Protein AF-A0A3C1NDI6-F1 (afdb_monomer_lite)

Structure (mmCIF, N/CA/C/O backbone):
data_AF-A0A3C1NDI6-F1
#
_entry.id   AF-A0A3C1NDI6-F1
#
loop_
_atom_site.group_PDB
_atom_site.id
_atom_site.type_symbol
_atom_site.label_atom_id
_atom_site.label_alt_id
_atom_site.label_comp_id
_atom_site.label_asym_id
_atom_site.label_entity_id
_atom_site.label_seq_id
_atom_site.pdbx_PDB_ins_code
_atom_site.Cartn_x
_atom_site.Cartn_y
_atom_site.Cartn_z
_atom_site.occupancy
_atom_site.B_iso_or_equiv
_atom_site.auth_seq_id
_atom_site.auth_comp_id
_atom_site.auth_asym_id
_atom_site.auth_atom_id
_atom_site.pdbx_PDB_model_num
ATOM 1 N N . MET A 1 1 ? 42.967 6.883 -44.449 1.00 64.31 1 MET A N 1
ATOM 2 C CA . MET A 1 1 ? 41.824 6.099 -44.975 1.00 64.31 1 MET A CA 1
ATOM 3 C C . MET A 1 1 ? 41.437 4.953 -44.041 1.00 64.31 1 MET A C 1
ATOM 5 O O . MET A 1 1 ? 40.307 4.948 -43.579 1.00 64.31 1 MET A O 1
ATOM 9 N N . PHE A 1 2 ? 42.366 4.064 -43.662 1.00 76.75 2 PHE A N 1
ATOM 10 C CA . PHE A 1 2 ? 42.096 2.953 -42.730 1.00 76.75 2 PHE A CA 1
ATOM 11 C C . PHE A 1 2 ? 41.518 3.376 -41.367 1.00 76.75 2 PHE A C 1
ATOM 13 O O . PHE A 1 2 ? 40.525 2.807 -40.936 1.00 76.75 2 PHE A O 1
ATOM 20 N N . ALA A 1 3 ? 42.058 4.419 -40.728 1.00 78.44 3 ALA A N 1
ATOM 21 C CA . ALA A 1 3 ? 41.557 4.882 -39.426 1.00 78.44 3 ALA A CA 1
ATOM 22 C C . ALA A 1 3 ? 40.093 5.368 -39.464 1.00 78.44 3 ALA A C 1
ATOM 24 O O . ALA A 1 3 ? 39.333 5.110 -38.536 1.00 78.44 3 ALA A O 1
ATOM 25 N N . ILE A 1 4 ? 39.682 6.025 -40.555 1.00 85.44 4 ILE A N 1
ATOM 26 C CA . ILE A 1 4 ? 38.305 6.512 -40.739 1.00 85.44 4 ILE A CA 1
ATOM 27 C C . ILE A 1 4 ? 37.349 5.328 -40.931 1.00 85.44 4 ILE A C 1
ATOM 29 O O . ILE A 1 4 ? 36.279 5.302 -40.332 1.00 85.44 4 ILE A O 1
ATOM 33 N N . ALA A 1 5 ? 37.756 4.321 -41.712 1.00 83.94 5 ALA A N 1
ATOM 34 C CA . ALA A 1 5 ? 36.968 3.107 -41.916 1.00 83.94 5 ALA A CA 1
ATOM 35 C C . ALA A 1 5 ? 36.796 2.304 -40.613 1.00 83.94 5 ALA A C 1
ATOM 37 O O . ALA A 1 5 ? 35.691 1.861 -40.308 1.00 83.94 5 ALA A O 1
ATOM 38 N N . SER A 1 6 ? 37.856 2.178 -39.808 1.00 87.00 6 SER A N 1
ATOM 39 C CA . SER A 1 6 ? 37.788 1.505 -38.505 1.00 87.00 6 SER A CA 1
ATOM 40 C C . SER A 1 6 ? 36.906 2.254 -37.501 1.00 87.00 6 SER A C 1
ATOM 42 O O . SER A 1 6 ? 36.133 1.622 -36.786 1.00 87.00 6 SER A O 1
ATOM 44 N N . LEU A 1 7 ? 36.970 3.591 -37.470 1.00 90.00 7 LEU A N 1
ATOM 45 C CA . LEU A 1 7 ? 36.094 4.416 -36.628 1.00 90.00 7 LEU A CA 1
ATOM 46 C C . LEU A 1 7 ? 34.622 4.291 -37.039 1.00 90.00 7 LEU A C 1
ATOM 48 O O . LEU A 1 7 ? 33.760 4.148 -36.176 1.00 90.00 7 LEU A O 1
ATOM 52 N N . ALA A 1 8 ? 34.336 4.288 -38.344 1.00 90.44 8 ALA A N 1
ATOM 53 C CA . ALA A 1 8 ? 32.981 4.091 -38.851 1.00 90.44 8 ALA A CA 1
ATOM 54 C C . ALA A 1 8 ? 32.434 2.702 -38.480 1.00 90.44 8 ALA A C 1
ATOM 56 O O . ALA A 1 8 ? 31.312 2.595 -37.988 1.00 90.44 8 ALA A O 1
ATOM 57 N N . ALA A 1 9 ? 33.239 1.646 -38.638 1.00 90.50 9 ALA A N 1
ATOM 58 C CA . ALA A 1 9 ? 32.853 0.292 -38.243 1.00 90.50 9 ALA A CA 1
ATOM 59 C C . ALA A 1 9 ? 32.594 0.181 -36.729 1.00 90.50 9 ALA A C 1
ATOM 61 O O . ALA A 1 9 ? 31.593 -0.406 -36.319 1.00 90.50 9 ALA A O 1
ATOM 62 N N . ALA A 1 10 ? 33.444 0.792 -35.896 1.00 91.38 10 ALA A N 1
ATOM 63 C CA . ALA A 1 10 ? 33.256 0.818 -34.447 1.00 91.38 10 ALA A CA 1
ATOM 64 C C . ALA A 1 10 ? 31.971 1.560 -34.043 1.00 91.38 10 ALA A C 1
ATOM 66 O O . ALA A 1 10 ? 31.208 1.058 -33.220 1.00 91.38 10 ALA A O 1
ATOM 67 N N . ALA A 1 11 ? 31.689 2.713 -34.656 1.00 92.00 11 ALA A N 1
ATOM 68 C CA . ALA A 1 11 ? 30.469 3.472 -34.391 1.00 92.00 11 ALA A CA 1
ATOM 69 C C . ALA A 1 11 ? 29.204 2.679 -34.756 1.00 92.00 11 ALA A C 1
ATOM 71 O O . ALA A 1 11 ? 28.232 2.690 -33.998 1.00 92.00 11 ALA A O 1
ATOM 72 N N . ILE A 1 12 ? 29.228 1.943 -35.872 1.00 93.56 12 ILE A N 1
ATOM 73 C CA . ILE A 1 12 ? 28.121 1.069 -36.283 1.00 93.56 12 ILE A CA 1
ATOM 74 C C . ILE A 1 12 ? 27.916 -0.052 -35.257 1.00 93.56 12 ILE A C 1
ATOM 76 O O . ILE A 1 12 ? 26.795 -0.249 -34.794 1.00 93.56 12 ILE A O 1
ATOM 80 N N . LEU A 1 13 ? 28.985 -0.741 -34.846 1.00 92.38 13 LEU A N 1
ATOM 81 C CA . LEU A 1 13 ? 28.905 -1.823 -33.858 1.00 92.38 13 LEU A CA 1
ATOM 82 C C . LEU A 1 13 ? 28.375 -1.337 -32.502 1.00 92.38 13 LEU A C 1
ATOM 84 O O . LEU A 1 13 ? 27.522 -1.995 -31.908 1.00 92.38 13 LEU A O 1
ATOM 88 N N . VAL A 1 14 ? 28.821 -0.167 -32.034 1.00 92.75 14 VAL A N 1
ATOM 89 C CA . VAL A 1 14 ? 28.304 0.443 -30.799 1.00 92.75 14 VAL A CA 1
ATOM 90 C C . VAL A 1 14 ? 26.829 0.804 -30.950 1.00 92.75 14 VAL A C 1
ATOM 92 O O . VAL A 1 14 ? 26.040 0.505 -30.058 1.00 92.75 14 VAL A O 1
ATOM 95 N N . SER A 1 15 ? 26.432 1.389 -32.081 1.00 89.81 15 SER A N 1
ATOM 96 C CA . SER A 1 15 ? 25.042 1.804 -32.321 1.00 89.81 15 SER A CA 1
ATOM 97 C C . SER A 1 15 ? 24.078 0.615 -32.360 1.00 89.81 15 SER A C 1
ATOM 99 O O . SER A 1 15 ? 22.979 0.707 -31.815 1.00 89.81 15 SER A O 1
ATOM 101 N N . ILE A 1 16 ? 24.509 -0.521 -32.924 1.00 91.88 16 ILE A N 1
ATOM 102 C CA . ILE A 1 16 ? 23.739 -1.776 -32.956 1.00 91.88 16 ILE A CA 1
ATOM 103 C C . ILE A 1 16 ? 23.421 -2.286 -31.543 1.00 91.88 16 ILE A C 1
ATOM 105 O O . ILE A 1 16 ? 22.387 -2.916 -31.351 1.00 91.88 16 ILE A O 1
ATOM 109 N N . VAL A 1 17 ? 24.267 -2.009 -30.547 1.00 88.50 17 VAL A N 1
ATOM 110 C CA . VAL A 1 17 ? 24.033 -2.425 -29.154 1.00 88.50 17 VAL A CA 1
ATOM 111 C C . VAL A 1 17 ? 23.335 -1.327 -28.352 1.00 88.50 17 VAL A C 1
ATOM 113 O O . VAL A 1 17 ? 22.367 -1.595 -27.645 1.00 88.50 17 VAL A O 1
ATOM 116 N N . ALA A 1 18 ? 23.800 -0.085 -28.464 1.00 86.88 18 ALA A N 1
ATOM 117 C CA . ALA A 1 18 ? 23.336 1.025 -27.640 1.00 86.88 18 ALA A CA 1
ATOM 118 C C . ALA A 1 18 ? 21.869 1.385 -27.909 1.00 86.88 18 ALA A C 1
ATOM 120 O O . ALA A 1 18 ? 21.114 1.593 -26.960 1.00 86.88 18 ALA A O 1
ATOM 121 N N . ILE A 1 19 ? 21.447 1.411 -29.180 1.00 87.38 19 ILE A N 1
ATOM 122 C CA . ILE A 1 19 ? 20.077 1.797 -29.548 1.00 87.38 19 ILE A CA 1
ATOM 123 C C . ILE A 1 19 ? 19.053 0.778 -29.013 1.00 87.38 19 ILE A C 1
ATOM 125 O O . ILE A 1 19 ? 18.130 1.198 -28.310 1.00 87.38 19 ILE A O 1
ATOM 129 N N . PRO A 1 20 ? 19.203 -0.548 -29.228 1.00 86.44 20 PRO A N 1
ATOM 130 C CA . PRO A 1 20 ? 18.287 -1.523 -28.641 1.00 86.44 20 PRO A CA 1
ATOM 131 C C . PRO A 1 20 ? 18.313 -1.547 -27.116 1.00 86.44 20 PRO A C 1
ATOM 133 O O . PRO A 1 20 ? 17.262 -1.742 -26.517 1.00 86.44 20 PRO A O 1
ATOM 136 N N . GLN A 1 21 ? 19.470 -1.353 -26.471 1.00 85.50 21 GLN A N 1
ATOM 137 C CA . GLN A 1 21 ? 19.553 -1.299 -25.004 1.00 85.50 21 GLN A CA 1
ATOM 138 C C . GLN A 1 21 ? 18.790 -0.097 -24.441 1.00 85.50 21 GLN A C 1
ATOM 140 O O . GLN A 1 21 ? 18.091 -0.230 -23.437 1.00 85.50 21 GLN A O 1
ATOM 145 N N . TRP A 1 22 ? 18.879 1.055 -25.107 1.00 81.12 22 TRP A N 1
ATOM 146 C CA . TRP A 1 22 ? 18.139 2.255 -24.731 1.00 81.12 22 TRP A CA 1
ATOM 147 C C . TRP A 1 22 ? 16.622 2.068 -24.903 1.00 81.12 22 TRP A C 1
ATOM 149 O O . TRP A 1 22 ? 15.885 2.235 -23.934 1.00 81.12 22 TRP A O 1
ATOM 159 N N . LEU A 1 23 ? 16.169 1.584 -26.066 1.00 80.94 23 LEU A N 1
ATOM 160 C CA . LEU A 1 23 ? 14.750 1.271 -26.311 1.00 80.94 23 LEU A CA 1
ATOM 161 C C . LEU A 1 23 ? 14.221 0.170 -25.373 1.00 80.94 23 LEU A C 1
ATOM 163 O O . LEU A 1 23 ? 13.106 0.249 -24.862 1.00 80.94 23 LEU A O 1
ATOM 167 N N . SER A 1 24 ? 15.038 -0.851 -25.096 1.00 82.88 24 SER A N 1
ATOM 168 C CA . SER A 1 24 ? 14.685 -1.930 -24.163 1.00 82.88 24 SER A CA 1
ATOM 169 C C . SER A 1 24 ? 14.544 -1.420 -22.738 1.00 82.88 24 SER A C 1
ATOM 171 O O . SER A 1 24 ? 13.767 -1.977 -21.969 1.00 82.88 24 SER A O 1
ATOM 173 N N . ARG A 1 25 ? 15.292 -0.382 -22.351 1.00 80.25 25 ARG A N 1
ATOM 174 C CA . ARG A 1 25 ? 15.174 0.208 -21.019 1.00 80.25 25 ARG A CA 1
ATOM 175 C C . ARG A 1 25 ? 13.800 0.843 -20.836 1.00 80.25 25 ARG A C 1
ATOM 177 O O . ARG A 1 25 ? 13.165 0.560 -19.829 1.00 80.25 25 ARG A O 1
ATOM 184 N N . GLU A 1 26 ? 13.327 1.623 -21.804 1.00 79.25 26 GLU A N 1
ATOM 185 C CA . GLU A 1 26 ? 11.982 2.218 -21.773 1.00 79.25 26 GLU A CA 1
ATOM 186 C C . GLU A 1 26 ? 10.891 1.145 -21.731 1.00 79.25 26 GLU A C 1
ATOM 188 O O . GLU A 1 26 ? 10.069 1.142 -20.816 1.00 79.25 26 GLU A O 1
ATOM 193 N N . ALA A 1 27 ? 10.959 0.151 -22.622 1.00 78.50 27 ALA A N 1
ATOM 194 C CA . ALA A 1 27 ? 9.988 -0.944 -22.645 1.00 78.50 27 ALA A CA 1
ATOM 195 C C . ALA A 1 27 ? 9.959 -1.746 -21.328 1.00 78.50 27 ALA A C 1
ATOM 197 O O . ALA A 1 27 ? 8.895 -2.163 -20.869 1.00 78.50 27 ALA A O 1
ATOM 198 N N . ARG A 1 28 ? 11.119 -1.949 -20.686 1.00 84.31 28 ARG A N 1
ATOM 199 C CA . ARG A 1 28 ? 11.208 -2.610 -19.372 1.00 84.31 28 ARG A CA 1
ATOM 200 C C . ARG A 1 28 ? 10.591 -1.765 -18.260 1.00 84.31 28 ARG A C 1
ATOM 202 O O . ARG A 1 28 ? 9.991 -2.338 -17.355 1.00 84.31 28 ARG A O 1
ATOM 209 N N . TRP A 1 29 ? 10.721 -0.440 -18.319 1.00 86.12 29 TRP A N 1
ATOM 210 C CA . TRP A 1 29 ? 10.086 0.456 -17.353 1.00 86.12 29 TRP A CA 1
ATOM 211 C C . TRP A 1 29 ? 8.570 0.457 -17.480 1.00 86.12 29 TRP A C 1
ATOM 213 O O . TRP A 1 29 ? 7.888 0.360 -16.462 1.00 86.12 29 TRP A O 1
ATOM 223 N N . ASP A 1 30 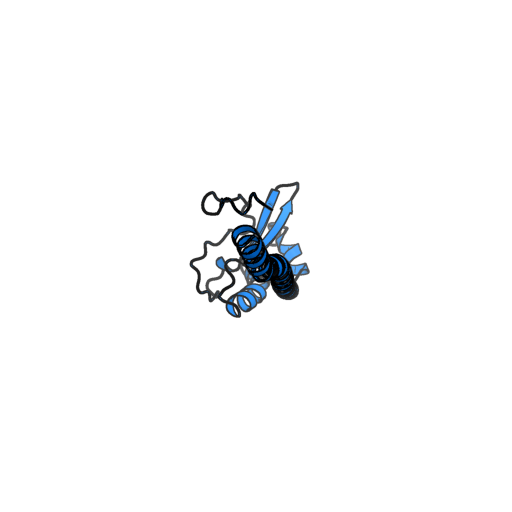? 8.044 0.513 -18.700 1.00 86.38 30 ASP A N 1
ATOM 224 C CA . ASP A 1 30 ? 6.598 0.480 -18.915 1.00 86.38 30 ASP A CA 1
ATOM 225 C C . ASP A 1 30 ? 6.008 -0.865 -18.497 1.00 86.38 30 ASP A C 1
ATOM 227 O O . ASP A 1 30 ? 5.035 -0.895 -17.747 1.00 86.38 30 ASP A O 1
ATOM 231 N N . ALA A 1 31 ? 6.658 -1.977 -18.856 1.00 87.56 31 ALA A N 1
ATOM 232 C CA . ALA A 1 31 ? 6.247 -3.302 -18.396 1.00 87.56 31 ALA A CA 1
ATOM 233 C C . ALA A 1 31 ? 6.258 -3.415 -16.860 1.00 87.56 31 ALA A C 1
ATOM 235 O O . ALA A 1 31 ? 5.323 -3.962 -16.276 1.00 87.56 31 ALA A O 1
ATOM 236 N N . LEU A 1 32 ? 7.281 -2.866 -16.192 1.00 88.50 32 LEU A N 1
ATOM 237 C CA . LEU A 1 32 ? 7.353 -2.843 -14.730 1.00 88.50 32 LEU A CA 1
ATOM 238 C C . LEU A 1 32 ? 6.219 -2.006 -14.119 1.00 88.50 32 LEU A C 1
ATOM 240 O O . LEU A 1 32 ? 5.560 -2.468 -13.190 1.00 88.50 32 LEU A O 1
ATOM 244 N N . ARG A 1 33 ? 5.966 -0.798 -14.641 1.00 88.38 33 ARG A N 1
ATOM 245 C CA . ARG A 1 33 ? 4.878 0.072 -14.163 1.00 88.38 33 ARG A CA 1
ATOM 246 C C . ARG A 1 33 ? 3.517 -0.585 -14.341 1.00 88.38 33 ARG A C 1
ATOM 248 O O . ARG A 1 33 ? 2.730 -0.585 -13.399 1.00 88.38 33 ARG A O 1
ATOM 255 N N . SER A 1 34 ? 3.254 -1.164 -15.511 1.00 92.12 34 SER A N 1
ATOM 256 C CA . SER A 1 34 ? 2.012 -1.890 -15.783 1.00 92.12 34 SER A CA 1
ATOM 257 C C . SER A 1 34 ? 1.838 -3.062 -14.827 1.00 92.12 34 SER A C 1
ATOM 259 O O . SER A 1 34 ? 0.775 -3.203 -14.234 1.00 92.12 34 SER A O 1
ATOM 261 N N . HIS A 1 35 ? 2.894 -3.841 -14.592 1.00 91.19 35 HIS A N 1
ATOM 262 C CA . HIS A 1 35 ? 2.830 -4.971 -13.674 1.00 91.19 35 HIS A CA 1
ATOM 263 C C . HIS A 1 35 ? 2.560 -4.543 -12.221 1.00 91.19 35 HIS A C 1
ATOM 265 O O . HIS A 1 35 ? 1.725 -5.139 -11.541 1.00 91.19 35 HIS A O 1
ATOM 271 N N . VAL A 1 36 ? 3.216 -3.480 -11.739 1.00 91.12 36 VAL A N 1
ATOM 272 C CA . VAL A 1 36 ? 2.951 -2.925 -10.400 1.00 91.12 36 VAL A CA 1
ATOM 273 C C . VAL A 1 36 ? 1.522 -2.387 -10.305 1.00 91.12 36 VAL A C 1
ATOM 275 O O . VAL A 1 36 ? 0.848 -2.628 -9.305 1.00 91.12 36 VAL A O 1
ATOM 278 N N . ALA A 1 37 ? 1.035 -1.701 -11.343 1.00 92.50 37 ALA A N 1
ATOM 279 C CA . ALA A 1 37 ? -0.334 -1.199 -11.390 1.00 92.50 37 ALA A CA 1
ATOM 280 C C . ALA A 1 37 ? -1.364 -2.340 -11.361 1.00 92.50 37 ALA A C 1
ATOM 282 O O . ALA A 1 37 ? -2.337 -2.250 -10.617 1.00 92.50 37 ALA A O 1
ATOM 283 N N . GLU A 1 38 ? -1.134 -3.427 -12.099 1.00 95.12 38 GLU A N 1
ATOM 284 C CA . GLU A 1 38 ? -1.980 -4.625 -12.068 1.00 95.12 38 GLU A CA 1
ATOM 285 C C . GLU A 1 38 ? -2.012 -5.261 -10.675 1.00 95.12 38 GLU A C 1
ATOM 287 O O . GLU A 1 38 ? -3.091 -5.526 -10.147 1.00 95.12 38 GLU A O 1
ATOM 292 N N . ILE A 1 39 ? -0.852 -5.448 -10.031 1.00 94.25 39 ILE A N 1
ATOM 293 C CA . ILE A 1 39 ? -0.787 -5.961 -8.652 1.00 94.25 39 ILE A CA 1
ATOM 294 C C . ILE A 1 39 ? -1.555 -5.036 -7.702 1.00 94.25 39 ILE A C 1
ATOM 296 O O . ILE A 1 39 ? -2.324 -5.518 -6.871 1.00 94.25 39 ILE A O 1
ATOM 300 N N . GLY A 1 40 ? -1.382 -3.719 -7.839 1.00 94.06 40 GLY A N 1
ATOM 301 C CA . GLY A 1 40 ? -2.092 -2.721 -7.041 1.00 94.06 40 GLY A CA 1
ATOM 302 C C . GLY A 1 40 ? -3.607 -2.772 -7.238 1.00 94.06 40 GLY A C 1
ATOM 303 O O . GLY A 1 40 ? -4.352 -2.737 -6.262 1.00 94.06 40 GLY A O 1
ATOM 304 N N . GLN A 1 41 ? -4.079 -2.922 -8.478 1.00 95.75 41 GLN A N 1
ATOM 305 C CA . GLN A 1 41 ? -5.503 -3.069 -8.789 1.00 95.75 41 GLN A CA 1
ATOM 306 C C . GLN A 1 41 ? -6.082 -4.360 -8.206 1.00 95.75 41 GLN A C 1
ATOM 308 O O . GLN A 1 41 ? -7.162 -4.335 -7.616 1.00 95.75 41 GLN A O 1
ATOM 313 N N . LEU A 1 42 ? -5.355 -5.475 -8.308 1.00 96.44 42 LEU A N 1
ATOM 314 C CA . LEU A 1 42 ? -5.767 -6.741 -7.705 1.00 96.44 42 LEU A CA 1
ATOM 315 C C . LEU A 1 42 ? -5.821 -6.637 -6.176 1.00 96.44 42 LEU A C 1
ATOM 317 O O . LEU A 1 42 ? -6.807 -7.061 -5.574 1.00 96.44 42 LEU A O 1
ATOM 321 N N . ALA A 1 43 ? -4.822 -6.016 -5.549 1.00 95.75 43 ALA A N 1
ATOM 322 C CA . ALA A 1 43 ? -4.820 -5.779 -4.109 1.00 95.75 43 ALA A CA 1
ATOM 323 C C . ALA A 1 43 ? -5.982 -4.870 -3.674 1.00 95.75 43 ALA A C 1
ATOM 325 O O . ALA A 1 43 ? -6.662 -5.167 -2.696 1.00 95.75 43 ALA A O 1
ATOM 326 N N . ALA A 1 44 ? -6.261 -3.797 -4.418 1.00 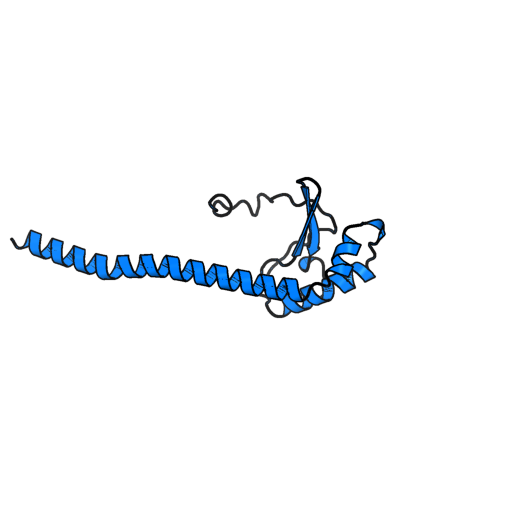96.31 44 ALA A N 1
ATOM 327 C CA . ALA A 1 44 ? -7.395 -2.917 -4.152 1.00 96.31 44 ALA A CA 1
ATOM 328 C C . ALA A 1 44 ? -8.738 -3.649 -4.307 1.00 96.31 44 ALA A C 1
ATOM 330 O O . ALA A 1 44 ? -9.657 -3.411 -3.528 1.00 96.31 44 ALA A O 1
ATOM 331 N N . SER A 1 45 ? -8.844 -4.581 -5.261 1.00 96.88 45 SER A N 1
ATOM 332 C CA . SER A 1 45 ? -10.076 -5.339 -5.514 1.00 96.88 45 SER A CA 1
ATOM 333 C C . SER A 1 45 ? -10.488 -6.272 -4.371 1.00 96.88 45 SER A C 1
ATOM 335 O O . SER A 1 45 ? -11.663 -6.615 -4.266 1.00 96.88 45 SER A O 1
ATOM 337 N N . VAL A 1 46 ? -9.547 -6.678 -3.507 1.00 97.06 46 VAL A N 1
ATOM 338 C CA . VAL A 1 46 ? -9.853 -7.523 -2.338 1.00 97.06 46 VAL A CA 1
ATOM 339 C C . VAL A 1 46 ? -10.201 -6.715 -1.085 1.00 97.06 46 VAL A C 1
ATOM 341 O O . VAL A 1 46 ? -10.577 -7.305 -0.072 1.00 97.06 46 VAL A O 1
ATOM 344 N N . VAL A 1 47 ? -10.072 -5.385 -1.126 1.00 96.94 47 VAL A N 1
ATOM 345 C CA . VAL A 1 47 ? -10.432 -4.504 -0.011 1.00 96.94 47 VAL A CA 1
ATOM 346 C C . VAL A 1 47 ? -11.942 -4.289 0.003 1.00 96.94 47 VAL A C 1
ATOM 348 O O . VAL A 1 47 ? -12.526 -3.808 -0.965 1.00 96.94 47 VAL A O 1
ATOM 351 N N . ASP A 1 48 ? -12.572 -4.579 1.139 1.00 97.50 48 ASP A N 1
ATOM 352 C CA . ASP A 1 48 ? -13.933 -4.120 1.413 1.00 97.50 48 ASP A CA 1
ATOM 353 C C . ASP A 1 48 ? -13.897 -2.607 1.677 1.00 97.50 48 ASP A C 1
ATOM 355 O O . ASP A 1 48 ? -13.510 -2.154 2.757 1.00 97.50 48 ASP A O 1
ATOM 359 N N . GLY A 1 49 ? -14.245 -1.819 0.657 1.00 95.81 49 GLY A N 1
ATOM 360 C CA . GLY A 1 49 ? -14.175 -0.359 0.704 1.00 95.81 49 GLY A CA 1
ATOM 361 C C . GLY A 1 49 ? -15.142 0.283 1.701 1.00 95.81 49 GLY A C 1
ATOM 362 O O . GLY A 1 49 ? -14.843 1.356 2.227 1.00 95.81 49 GLY A O 1
ATOM 363 N N . ASP A 1 50 ? -16.272 -0.357 2.004 1.00 96.81 50 ASP A N 1
ATOM 364 C CA . ASP A 1 50 ? -17.232 0.171 2.975 1.00 96.81 50 ASP A CA 1
ATOM 365 C C . ASP A 1 50 ? -16.757 -0.089 4.403 1.00 96.81 50 ASP A C 1
ATOM 367 O O . ASP A 1 50 ? -16.796 0.817 5.241 1.00 96.81 50 ASP A O 1
ATOM 371 N N . LEU A 1 51 ? -16.221 -1.283 4.670 1.00 96.81 51 LEU A N 1
ATOM 372 C CA . LEU A 1 51 ? -15.580 -1.585 5.947 1.00 96.81 51 LEU A CA 1
ATOM 373 C C . LEU A 1 51 ? -14.314 -0.739 6.153 1.00 96.81 51 LEU A C 1
ATOM 375 O O . LEU A 1 51 ? -14.088 -0.225 7.249 1.00 96.81 51 LEU A O 1
ATOM 379 N N . HIS A 1 52 ? -13.521 -0.529 5.098 1.00 97.62 52 HIS A N 1
ATOM 380 C CA . HIS A 1 52 ? -12.370 0.377 5.125 1.00 97.62 52 HIS A CA 1
ATOM 381 C C . HIS A 1 52 ? -12.790 1.809 5.465 1.00 97.62 52 HIS A C 1
ATOM 383 O O . HIS A 1 52 ? -12.209 2.424 6.357 1.00 97.62 52 HIS A O 1
ATOM 389 N N . ARG A 1 53 ? -13.861 2.312 4.835 1.00 96.62 53 ARG A N 1
ATOM 390 C CA . ARG A 1 53 ? -14.408 3.645 5.120 1.00 96.62 53 ARG A CA 1
ATOM 391 C C . ARG A 1 53 ? -14.865 3.784 6.572 1.00 96.62 53 ARG A C 1
ATOM 393 O O . ARG A 1 53 ? -14.620 4.825 7.175 1.00 96.62 53 ARG A O 1
ATOM 400 N N . GLN A 1 54 ? -15.497 2.758 7.144 1.00 96.75 54 GLN A N 1
ATOM 401 C CA . GLN A 1 54 ? -15.889 2.762 8.560 1.00 96.75 54 GLN A CA 1
ATOM 402 C C . GLN A 1 54 ? -14.673 2.880 9.477 1.00 96.75 54 GLN A C 1
ATOM 404 O O . GLN A 1 54 ? -14.695 3.685 10.405 1.00 96.75 54 GLN A O 1
ATOM 409 N N . LEU A 1 55 ? -13.598 2.145 9.168 1.00 96.88 55 LEU A N 1
ATOM 410 C CA . LEU A 1 55 ? -12.330 2.199 9.896 1.00 96.88 55 LEU A CA 1
ATOM 411 C C . LEU A 1 55 ? -11.609 3.539 9.766 1.00 96.88 55 LEU A C 1
ATOM 413 O O . LEU A 1 55 ? -10.613 3.740 10.450 1.00 96.88 55 LEU A O 1
ATOM 417 N N . LEU A 1 56 ? -12.070 4.474 8.937 1.00 95.94 56 LEU A N 1
ATOM 418 C CA . LEU A 1 56 ? -11.531 5.826 8.985 1.00 95.94 56 LEU A CA 1
ATOM 419 C C . LEU A 1 56 ? -11.934 6.504 10.299 1.00 95.94 56 LEU A C 1
ATOM 421 O O . LEU A 1 56 ? -11.112 7.184 10.903 1.00 95.94 56 LEU A O 1
ATOM 425 N N . ASP A 1 57 ? -13.153 6.313 10.789 1.00 94.75 57 ASP A N 1
ATOM 426 C CA . ASP A 1 57 ? -13.563 6.868 12.078 1.00 94.75 57 ASP A CA 1
ATOM 427 C C . ASP A 1 57 ? -13.073 5.970 13.234 1.00 94.75 57 ASP A C 1
ATOM 429 O O . ASP A 1 57 ? -13.534 4.830 13.350 1.00 94.75 57 ASP A O 1
ATOM 433 N N . PRO A 1 58 ? -12.177 6.453 14.120 1.00 92.44 58 PRO A N 1
ATOM 434 C CA . PRO A 1 58 ? -11.665 5.656 15.234 1.00 92.44 58 PRO A CA 1
ATOM 435 C C . PRO A 1 58 ? -12.749 5.176 16.204 1.00 92.44 58 PRO A C 1
ATOM 437 O O . PRO A 1 58 ? -12.531 4.207 16.924 1.00 92.44 58 PRO A O 1
ATOM 440 N N . THR A 1 59 ? -13.923 5.816 16.230 1.00 95.31 59 THR A N 1
ATOM 441 C CA . THR A 1 59 ? -15.052 5.371 17.062 1.00 95.31 59 THR A CA 1
ATOM 442 C C . THR A 1 59 ? -15.663 4.051 16.581 1.00 95.31 59 THR A C 1
ATOM 444 O O . THR A 1 59 ? -16.248 3.326 17.382 1.00 95.31 59 THR A O 1
ATOM 447 N N . ASN A 1 60 ? -15.470 3.700 15.304 1.00 94.75 60 ASN A N 1
ATOM 448 C CA . ASN A 1 60 ? -15.906 2.434 14.705 1.00 94.75 60 ASN A CA 1
ATOM 449 C C . ASN A 1 60 ? -14.825 1.339 14.770 1.00 94.75 60 ASN A C 1
ATOM 451 O O . ASN A 1 60 ? -15.023 0.221 14.276 1.00 94.75 60 ASN A O 1
ATOM 455 N N . TYR A 1 61 ? -13.659 1.645 15.344 1.00 95.81 61 TYR A N 1
ATOM 456 C CA . TYR A 1 61 ? -12.574 0.685 15.465 1.00 95.81 61 TYR A CA 1
ATOM 457 C C . TYR A 1 61 ? -12.903 -0.397 16.498 1.00 95.81 61 TYR A C 1
ATOM 459 O O . TYR A 1 61 ? -13.275 -0.131 17.640 1.00 95.81 61 TYR A O 1
ATOM 467 N N . SER A 1 62 ? -12.663 -1.643 16.109 1.00 96.31 62 SER A N 1
ATOM 468 C CA . SER A 1 62 ? -12.557 -2.782 17.011 1.00 96.31 62 SER A CA 1
ATOM 469 C C . SER A 1 62 ? -11.508 -3.741 16.457 1.00 96.31 62 SER A C 1
ATOM 471 O O . SER A 1 62 ? -11.270 -3.776 15.248 1.00 96.31 62 SER A O 1
ATOM 473 N N . ALA A 1 63 ? -10.899 -4.556 17.319 1.00 95.06 63 ALA A N 1
ATOM 474 C CA . ALA A 1 63 ? -9.947 -5.569 16.864 1.00 95.06 63 ALA A CA 1
ATOM 475 C C . ALA A 1 63 ? -10.585 -6.541 15.851 1.00 95.06 63 AL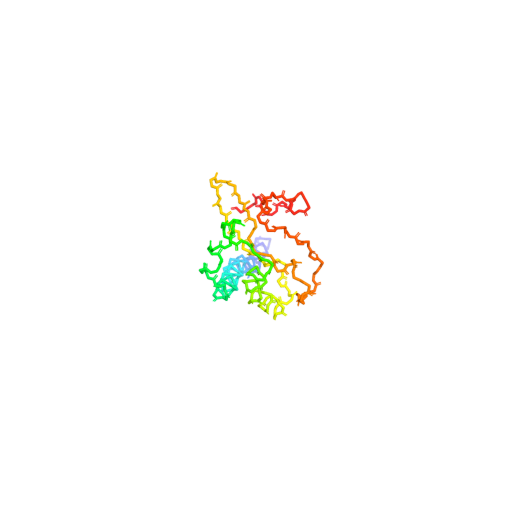A A C 1
ATOM 477 O O . ALA A 1 63 ? -9.939 -6.943 14.887 1.00 95.06 63 ALA A O 1
ATOM 478 N N . GLU A 1 64 ? -11.869 -6.867 16.030 1.00 96.38 64 GLU A N 1
ATOM 479 C CA . GLU A 1 64 ? -12.617 -7.736 15.121 1.00 96.38 64 GLU A CA 1
ATOM 480 C C . GLU A 1 64 ? -12.874 -7.070 13.760 1.00 96.38 64 GLU A C 1
ATOM 482 O O . GLU A 1 64 ? -12.602 -7.674 12.721 1.00 96.38 64 GLU A O 1
ATOM 487 N N . SER A 1 65 ? -13.357 -5.820 13.739 1.00 95.44 65 SER A N 1
ATOM 488 C CA . SER A 1 65 ? -13.602 -5.090 12.486 1.00 95.44 65 SER A CA 1
ATOM 489 C C . SER A 1 65 ? -12.308 -4.842 11.712 1.00 95.44 65 SER A C 1
ATOM 491 O O . SER A 1 65 ? -12.288 -5.026 10.494 1.00 95.44 65 SER A O 1
ATOM 493 N N . TYR A 1 66 ? -11.217 -4.524 12.414 1.00 97.19 66 TYR A N 1
ATOM 494 C CA . TYR A 1 66 ? -9.888 -4.387 11.827 1.00 97.19 66 TYR A CA 1
ATOM 495 C C . TYR A 1 66 ? -9.388 -5.709 11.234 1.00 97.19 66 TYR A C 1
ATOM 497 O O . TYR A 1 66 ? -9.017 -5.754 10.062 1.00 97.19 66 TYR A O 1
ATOM 505 N N . ALA A 1 67 ? -9.439 -6.808 11.995 1.00 96.94 67 ALA A N 1
ATOM 506 C CA . ALA A 1 67 ? -9.010 -8.123 11.517 1.00 96.94 67 ALA A CA 1
ATOM 507 C C . ALA A 1 67 ? -9.834 -8.596 10.309 1.00 96.94 67 ALA A C 1
ATOM 509 O O . ALA A 1 67 ? -9.280 -9.139 9.350 1.00 96.94 67 ALA A O 1
ATOM 510 N N . ARG A 1 68 ? -11.149 -8.340 10.312 1.00 97.50 68 ARG A N 1
ATOM 511 C CA . ARG A 1 68 ? -12.040 -8.661 9.191 1.00 97.50 68 ARG A CA 1
ATOM 512 C C . ARG A 1 68 ? -11.677 -7.880 7.928 1.00 97.50 68 ARG A C 1
ATOM 514 O O . ARG A 1 68 ? -11.644 -8.476 6.854 1.00 97.50 68 ARG A O 1
ATOM 521 N N . ALA A 1 69 ? -11.373 -6.589 8.055 1.00 97.75 69 ALA A N 1
ATOM 522 C CA . ALA A 1 69 ? -10.941 -5.753 6.935 1.00 97.75 69 ALA A CA 1
ATOM 523 C C . ALA A 1 69 ? -9.549 -6.141 6.417 1.00 97.75 69 ALA A C 1
ATOM 525 O O . ALA A 1 69 ? -9.295 -6.110 5.215 1.00 97.75 69 ALA A O 1
ATOM 526 N N . LEU A 1 70 ? -8.651 -6.528 7.325 1.00 98.19 70 LEU A N 1
ATOM 527 C CA . LEU A 1 70 ? -7.266 -6.853 7.006 1.00 98.19 70 LEU A CA 1
ATOM 528 C C . LEU A 1 70 ? -7.108 -8.252 6.385 1.00 98.19 70 LEU A C 1
ATOM 530 O O . LEU A 1 70 ? -6.237 -8.463 5.541 1.00 98.19 70 LEU A O 1
ATOM 534 N N . GLY A 1 71 ? -7.955 -9.210 6.767 1.00 98.19 71 GLY A N 1
ATOM 535 C CA . GLY A 1 71 ? -7.848 -10.617 6.369 1.00 98.19 71 GLY A CA 1
ATOM 536 C C . GLY A 1 71 ? -7.722 -10.871 4.856 1.00 98.19 71 GLY A C 1
ATOM 537 O O . GLY A 1 71 ? -6.853 -11.652 4.458 1.00 98.19 71 GLY A O 1
ATOM 538 N N . PRO A 1 72 ? -8.537 -10.244 3.985 1.00 98.25 72 PRO A N 1
ATOM 539 C CA . PRO A 1 72 ? -8.377 -10.362 2.535 1.00 98.25 72 PRO A CA 1
ATOM 540 C C . PRO A 1 72 ? -7.000 -9.912 2.030 1.00 98.25 72 PRO A C 1
ATOM 542 O O . PRO A 1 72 ? -6.375 -10.636 1.255 1.00 98.25 72 PRO A O 1
ATOM 545 N N . LEU A 1 73 ? -6.491 -8.777 2.522 1.00 97.88 73 LEU A N 1
ATOM 546 C CA . LEU A 1 73 ? -5.160 -8.274 2.168 1.00 97.88 73 LEU A CA 1
ATOM 547 C C . LEU A 1 73 ? -4.047 -9.201 2.668 1.00 97.88 73 LEU A C 1
ATOM 549 O O . LEU A 1 73 ? -3.082 -9.431 1.945 1.00 97.88 73 LEU A O 1
ATOM 553 N N . VAL A 1 74 ? -4.186 -9.787 3.861 1.00 98.38 74 VAL A N 1
ATOM 554 C CA . VAL A 1 74 ? -3.209 -10.757 4.395 1.00 98.38 74 VAL A CA 1
ATOM 555 C C . VAL A 1 74 ? -3.146 -12.008 3.530 1.00 98.38 74 VAL A C 1
ATOM 557 O O . VAL A 1 74 ? -2.052 -12.491 3.239 1.00 98.38 74 VAL A O 1
ATOM 560 N N . ARG A 1 75 ? -4.295 -12.521 3.069 1.00 98.31 75 ARG A N 1
ATOM 561 C CA . ARG A 1 75 ? -4.330 -13.656 2.133 1.00 98.31 75 ARG A CA 1
ATOM 562 C C . ARG A 1 75 ? -3.671 -13.308 0.802 1.00 98.31 75 ARG A C 1
ATOM 564 O O . ARG A 1 75 ? -2.895 -14.113 0.299 1.00 98.31 75 ARG A O 1
ATOM 571 N N . PHE A 1 76 ? -3.948 -12.120 0.265 1.00 97.88 76 PHE A N 1
ATOM 572 C CA . PHE A 1 76 ? -3.325 -11.643 -0.969 1.00 97.88 76 PHE A CA 1
ATOM 573 C C . PHE A 1 76 ? -1.802 -11.513 -0.824 1.00 97.88 76 PHE A C 1
ATOM 575 O O . PHE A 1 76 ? -1.061 -12.077 -1.624 1.00 97.88 76 PHE A O 1
ATOM 582 N N . HIS A 1 77 ? -1.327 -10.843 0.230 1.00 97.81 77 HIS A N 1
ATOM 583 C CA . HIS A 1 77 ? 0.103 -10.681 0.496 1.00 97.81 77 HIS A CA 1
ATOM 584 C C . HIS A 1 77 ? 0.780 -12.042 0.716 1.00 97.81 77 HIS A C 1
ATOM 586 O O . HIS A 1 77 ? 1.809 -12.327 0.114 1.00 97.81 77 HIS A O 1
ATOM 592 N N . SER A 1 78 ? 0.153 -12.944 1.474 1.00 98.06 78 SER A N 1
ATOM 593 C CA . SER A 1 78 ? 0.691 -14.291 1.709 1.00 98.06 78 SER A CA 1
ATOM 594 C C . SER A 1 78 ? 0.765 -15.155 0.446 1.00 98.06 78 SER A C 1
ATOM 596 O O . SER A 1 78 ? 1.582 -16.072 0.379 1.00 98.06 78 SER A O 1
ATOM 598 N N . ALA A 1 79 ? -0.080 -14.891 -0.556 1.00 97.25 79 ALA A N 1
ATOM 599 C CA . ALA A 1 79 ? -0.025 -15.570 -1.850 1.00 97.25 79 ALA A CA 1
ATOM 600 C C . ALA A 1 79 ? 1.150 -15.090 -2.722 1.00 97.25 79 ALA A C 1
ATOM 602 O O . ALA A 1 79 ? 1.573 -15.812 -3.624 1.00 97.25 79 ALA A O 1
ATOM 603 N N . ASN A 1 80 ? 1.699 -13.904 -2.441 1.00 94.50 80 ASN A N 1
ATOM 604 C CA . ASN A 1 80 ? 2.889 -13.371 -3.094 1.00 94.50 80 ASN A CA 1
ATOM 605 C C . ASN A 1 80 ? 3.891 -12.842 -2.046 1.00 94.50 80 ASN A C 1
ATOM 607 O O . ASN A 1 80 ? 4.001 -11.628 -1.850 1.00 94.50 80 ASN A O 1
ATOM 611 N N . PRO A 1 81 ? 4.665 -13.735 -1.397 1.00 93.19 81 PRO A N 1
ATOM 612 C CA . PRO A 1 81 ? 5.555 -13.385 -0.285 1.00 93.19 81 PRO A CA 1
ATOM 613 C C . PRO A 1 81 ? 6.768 -12.532 -0.695 1.00 93.19 81 PRO A C 1
ATOM 615 O O . PRO A 1 81 ? 7.599 -12.211 0.152 1.00 93.19 81 PRO A O 1
ATOM 618 N N . ASN A 1 82 ? 6.895 -12.193 -1.985 1.00 91.69 82 ASN A N 1
ATOM 619 C CA . ASN A 1 82 ? 7.920 -11.288 -2.498 1.00 91.69 82 ASN A CA 1
ATOM 620 C C . ASN A 1 82 ? 7.499 -9.816 -2.430 1.00 91.69 82 ASN A C 1
ATOM 622 O O . ASN A 1 82 ? 8.372 -8.951 -2.508 1.00 91.69 82 ASN A O 1
ATOM 626 N N . ILE A 1 83 ? 6.201 -9.522 -2.280 1.00 93.81 83 ILE A N 1
ATOM 627 C CA . ILE A 1 83 ? 5.738 -8.165 -1.977 1.00 93.81 83 ILE A CA 1
ATOM 628 C C . ILE A 1 83 ? 6.387 -7.742 -0.658 1.00 93.81 83 ILE A C 1
ATOM 630 O O . ILE A 1 83 ? 6.391 -8.500 0.305 1.00 93.81 83 ILE A O 1
ATOM 634 N N . PHE A 1 84 ? 6.991 -6.554 -0.637 1.00 93.12 84 PHE A N 1
ATOM 635 C CA . PHE A 1 84 ? 7.696 -6.082 0.551 1.00 93.12 84 PHE A CA 1
ATOM 636 C C . PHE A 1 84 ? 6.699 -5.538 1.582 1.00 93.12 84 PHE A C 1
ATOM 638 O O . PHE A 1 84 ? 6.559 -6.089 2.664 1.00 93.12 84 PHE A O 1
ATOM 645 N N . TYR A 1 85 ? 5.929 -4.508 1.226 1.00 93.88 85 TYR A N 1
ATOM 646 C CA . TYR A 1 85 ? 4.850 -3.986 2.065 1.00 93.88 85 TYR A CA 1
ATOM 647 C C . TYR A 1 85 ? 3.528 -3.972 1.304 1.00 93.88 85 TYR A C 1
ATOM 649 O O . TYR A 1 85 ? 3.486 -3.618 0.126 1.00 93.88 85 TYR A O 1
ATOM 657 N N . LEU A 1 86 ? 2.443 -4.300 2.008 1.00 96.50 86 LEU A N 1
ATOM 658 C CA . LEU A 1 86 ? 1.080 -4.098 1.534 1.00 96.50 86 LEU A CA 1
ATOM 659 C C . LEU A 1 86 ? 0.236 -3.477 2.644 1.00 96.50 86 LEU A C 1
ATOM 661 O O . LEU A 1 86 ? -0.013 -4.104 3.680 1.00 96.50 86 LEU A O 1
ATOM 665 N N . TYR A 1 87 ? -0.208 -2.251 2.399 1.00 97.00 87 TYR A N 1
ATOM 666 C CA . TYR A 1 87 ? -0.990 -1.453 3.329 1.00 97.00 87 TYR A CA 1
ATOM 667 C C . TYR A 1 87 ? -1.961 -0.540 2.578 1.00 97.00 87 TYR A C 1
ATOM 669 O O . TYR A 1 87 ? -1.887 -0.377 1.361 1.00 97.00 87 TYR A O 1
ATOM 677 N N . THR A 1 88 ? -2.860 0.087 3.327 1.00 97.38 88 THR A N 1
ATOM 678 C CA . THR A 1 88 ? -3.716 1.174 2.845 1.00 97.38 88 THR A CA 1
ATOM 679 C C . THR A 1 88 ? -3.463 2.430 3.665 1.00 97.38 88 THR A C 1
ATOM 681 O O . THR A 1 88 ? -3.107 2.354 4.844 1.00 97.38 88 THR A O 1
ATOM 684 N N . MET A 1 89 ? -3.668 3.584 3.039 1.00 96.44 89 MET A N 1
ATOM 685 C CA . MET A 1 89 ? -3.497 4.887 3.665 1.00 96.44 89 MET A CA 1
ATOM 686 C C . MET A 1 89 ? -4.701 5.786 3.396 1.00 96.44 89 MET A C 1
ATOM 688 O O . MET A 1 89 ? -5.452 5.573 2.444 1.00 96.44 89 MET A O 1
ATOM 692 N N . VAL A 1 90 ? -4.859 6.810 4.229 1.00 96.38 90 VAL A N 1
ATOM 693 C CA . VAL A 1 90 ? -5.825 7.895 4.038 1.00 96.38 90 VAL A CA 1
ATOM 694 C C . VAL A 1 90 ? -5.128 9.243 4.195 1.00 96.38 90 VAL A C 1
ATOM 696 O O . VAL A 1 90 ? -4.310 9.413 5.096 1.00 96.38 90 VAL A O 1
ATOM 699 N N . ASP A 1 91 ? -5.471 10.201 3.338 1.00 96.25 91 ASP A N 1
ATOM 700 C CA . ASP A 1 91 ? -5.096 11.607 3.504 1.00 96.25 91 ASP A CA 1
ATOM 701 C C . ASP A 1 91 ? -6.172 12.331 4.328 1.00 96.25 91 ASP A C 1
ATOM 703 O O . ASP A 1 91 ? -7.369 12.252 4.030 1.00 96.25 91 ASP A O 1
ATOM 707 N N . ARG A 1 92 ? -5.744 13.037 5.378 1.00 94.00 92 ARG A N 1
ATOM 708 C CA . ARG A 1 92 ? -6.569 13.962 6.155 1.00 94.00 92 ARG A CA 1
ATOM 709 C C . ARG A 1 92 ? -5.911 15.329 6.207 1.00 94.00 92 ARG A C 1
ATOM 711 O O . ARG A 1 92 ? -5.089 15.602 7.080 1.00 94.00 92 ARG A O 1
ATOM 718 N N . GLY A 1 93 ? -6.315 16.202 5.290 1.00 92.56 93 GLY A N 1
ATOM 719 C CA . GLY A 1 93 ? -5.866 17.593 5.282 1.00 92.56 93 GLY A CA 1
ATOM 720 C C . GLY A 1 93 ? -4.358 17.736 5.076 1.00 92.56 93 GLY A C 1
ATOM 721 O O . GLY A 1 93 ? -3.737 18.580 5.716 1.00 92.56 93 GLY A O 1
ATOM 722 N N . GLY A 1 94 ? -3.765 16.893 4.226 1.00 91.81 94 GLY A N 1
ATOM 723 C CA . GLY A 1 94 ? -2.337 16.900 3.907 1.00 91.81 94 GLY A CA 1
ATOM 724 C C . GLY A 1 94 ? -1.480 16.054 4.850 1.00 91.81 94 GLY A C 1
ATOM 725 O O . GLY A 1 94 ? -0.264 16.015 4.689 1.00 91.81 94 GLY A O 1
ATOM 726 N N . THR A 1 95 ? -2.088 15.372 5.826 1.00 93.88 95 THR A N 1
ATOM 727 C CA . THR A 1 95 ? -1.397 14.375 6.651 1.00 93.88 95 THR A CA 1
ATOM 728 C C . THR A 1 95 ? -1.878 12.983 6.272 1.00 93.88 95 THR A C 1
ATOM 730 O O . THR A 1 95 ? -3.075 12.699 6.311 1.00 93.88 95 THR A O 1
ATOM 733 N N . VAL A 1 96 ? -0.940 12.113 5.909 1.00 95.56 96 VAL A N 1
ATOM 734 C CA . VAL A 1 96 ? -1.227 10.734 5.508 1.00 95.56 96 VAL A CA 1
ATOM 735 C C . VAL A 1 96 ? -1.147 9.817 6.728 1.00 95.56 96 VAL A C 1
ATOM 737 O O . VAL A 1 96 ? -0.248 9.957 7.556 1.00 95.56 96 VAL A O 1
ATOM 740 N N . TYR A 1 97 ? -2.081 8.876 6.842 1.00 96.69 97 TYR A N 1
ATOM 741 C CA . TYR A 1 97 ? -2.158 7.911 7.941 1.00 96.69 97 TYR A CA 1
ATOM 742 C C . TYR A 1 97 ? -2.305 6.489 7.413 1.00 96.69 97 TYR A C 1
ATOM 744 O O . TYR A 1 97 ? -3.033 6.264 6.445 1.00 96.69 97 TYR A O 1
ATOM 752 N N . PHE A 1 98 ? -1.669 5.526 8.077 1.00 97.06 98 PHE A N 1
ATOM 753 C CA . PHE A 1 98 ? -1.888 4.103 7.823 1.00 97.06 98 PHE A CA 1
ATOM 754 C C . PHE A 1 98 ? -3.262 3.664 8.341 1.00 97.06 98 PHE A C 1
ATOM 756 O O . PHE A 1 98 ? -3.654 4.011 9.454 1.00 97.06 98 PHE A O 1
ATOM 763 N N . VAL A 1 99 ? -4.002 2.888 7.545 1.00 97.44 99 VAL A N 1
ATOM 764 C CA . VAL A 1 99 ? -5.330 2.374 7.935 1.00 97.44 99 VAL A CA 1
ATOM 765 C C . VAL A 1 99 ? -5.310 0.868 8.128 1.00 97.44 99 VAL A C 1
ATOM 767 O O . VAL A 1 99 ? -5.766 0.394 9.156 1.00 97.44 99 VAL A O 1
ATOM 770 N N . LEU A 1 100 ? -4.789 0.118 7.159 1.00 98.00 100 LEU A N 1
ATOM 771 C CA . LEU A 1 100 ? -4.621 -1.335 7.235 1.00 98.00 100 LEU A CA 1
ATOM 772 C C . LEU A 1 100 ? -3.181 -1.656 6.877 1.00 98.00 100 LEU A C 1
ATOM 774 O O . LEU A 1 100 ? -2.720 -1.195 5.836 1.00 98.00 100 LEU A O 1
ATOM 778 N N . ASP A 1 101 ? -2.513 -2.476 7.679 1.00 97.75 101 ASP A N 1
ATOM 779 C CA . ASP A 1 101 ? -1.162 -2.955 7.397 1.00 97.75 101 ASP A CA 1
ATOM 780 C C . ASP A 1 101 ? -1.075 -4.459 7.638 1.00 97.75 101 ASP A C 1
ATOM 782 O O . ASP A 1 101 ? -1.327 -4.957 8.737 1.00 97.75 101 ASP A O 1
ATOM 786 N N . THR A 1 102 ? -0.728 -5.194 6.585 1.00 98.19 102 THR A N 1
ATOM 787 C CA . THR A 1 102 ? -0.592 -6.653 6.643 1.00 98.19 102 THR A CA 1
ATOM 788 C C . THR A 1 102 ? 0.541 -7.101 7.556 1.00 98.19 102 THR A C 1
ATOM 790 O O . THR A 1 102 ? 0.426 -8.172 8.148 1.00 98.19 102 THR A O 1
ATOM 793 N N . ALA A 1 103 ? 1.582 -6.283 7.747 1.00 97.31 103 ALA A N 1
ATOM 794 C CA . ALA A 1 103 ? 2.674 -6.581 8.670 1.00 97.31 103 ALA A CA 1
ATOM 795 C C . ALA A 1 103 ? 2.222 -6.593 10.142 1.00 97.31 103 ALA A C 1
ATOM 797 O O . ALA A 1 103 ? 2.906 -7.169 10.983 1.00 97.31 103 ALA A O 1
ATOM 798 N N . ALA A 1 104 ? 1.062 -6.003 10.460 1.00 96.00 104 ALA A N 1
ATOM 799 C CA . ALA A 1 104 ? 0.463 -6.064 11.793 1.00 96.00 104 ALA A CA 1
ATOM 800 C C . ALA A 1 104 ? -0.254 -7.398 12.081 1.00 96.00 104 ALA A C 1
ATOM 802 O O . ALA A 1 104 ? -0.663 -7.639 13.217 1.00 96.00 104 ALA A O 1
ATOM 803 N N . SER A 1 105 ? -0.447 -8.258 11.073 1.00 96.75 105 SER A N 1
ATOM 804 C CA . SER A 1 105 ? -1.118 -9.547 11.245 1.00 96.75 105 SER A CA 1
ATOM 805 C C . SER A 1 105 ? -0.118 -10.657 11.590 1.00 96.75 105 SER A C 1
ATOM 807 O O . SER A 1 105 ? 0.848 -10.848 10.851 1.00 96.75 105 SER A O 1
ATOM 809 N N . PRO A 1 106 ? -0.373 -11.462 12.638 1.00 94.94 106 PRO A N 1
ATOM 810 C CA . PRO A 1 106 ? 0.445 -12.638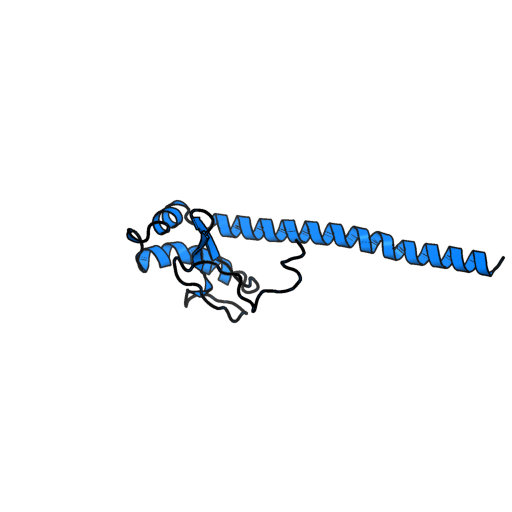 12.937 1.00 94.94 106 PRO A CA 1
ATOM 811 C C . PRO A 1 106 ? 0.285 -13.760 11.898 1.00 94.94 106 PRO A C 1
ATOM 813 O O . PRO A 1 106 ? 1.117 -14.661 11.841 1.00 94.94 106 PRO A O 1
ATOM 816 N N . ASP A 1 107 ? -0.767 -13.711 11.075 1.00 96.62 107 ASP A N 1
ATOM 817 C CA . ASP A 1 107 ? -1.071 -14.736 10.073 1.00 96.62 107 ASP A CA 1
ATOM 818 C C . ASP A 1 107 ? -0.350 -14.498 8.735 1.00 96.62 107 ASP A C 1
ATOM 820 O O . ASP A 1 107 ? -0.430 -15.334 7.828 1.00 96.62 107 ASP A O 1
ATOM 824 N N . LEU A 1 108 ? 0.343 -13.361 8.585 1.00 97.94 108 LEU A N 1
ATOM 825 C CA . LEU A 1 108 ? 1.061 -13.021 7.363 1.00 97.94 108 LEU A CA 1
ATOM 826 C C . LEU A 1 108 ? 2.221 -13.993 7.114 1.00 97.94 108 LEU A C 1
ATOM 828 O O . LEU A 1 108 ? 3.104 -14.174 7.951 1.00 97.94 108 LEU A O 1
ATOM 832 N N . ARG A 1 109 ? 2.266 -14.560 5.904 1.00 97.44 109 ARG A N 1
ATOM 833 C CA . ARG A 1 109 ? 3.403 -15.348 5.411 1.00 97.44 109 ARG A CA 1
ATOM 834 C C . ARG A 1 109 ? 4.198 -14.515 4.413 1.00 97.44 109 ARG A C 1
ATOM 836 O O . ARG A 1 109 ? 3.700 -14.208 3.337 1.00 97.44 109 ARG A O 1
ATOM 843 N N . THR A 1 110 ? 5.429 -14.160 4.754 1.00 95.44 110 THR A N 1
ATOM 844 C 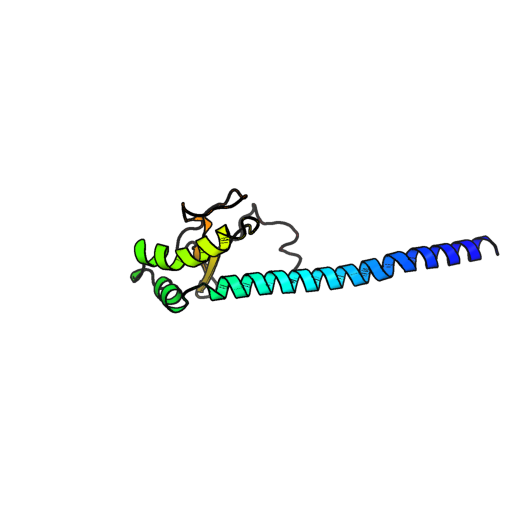CA . THR A 1 110 ? 6.303 -13.335 3.909 1.00 95.44 110 THR A CA 1
ATOM 845 C C . THR A 1 110 ? 7.754 -13.803 4.007 1.00 95.44 110 THR A C 1
ATOM 847 O O . THR A 1 110 ? 8.135 -14.452 4.982 1.00 95.44 110 THR A O 1
ATOM 850 N N . ASN A 1 111 ? 8.558 -13.480 2.992 1.00 94.12 111 ASN A N 1
ATOM 851 C CA . ASN A 1 111 ? 10.002 -13.733 2.985 1.00 94.12 111 ASN A CA 1
ATOM 852 C C . ASN A 1 111 ? 10.805 -12.585 3.623 1.00 94.12 111 ASN A C 1
ATOM 854 O O . ASN A 1 111 ? 12.025 -12.684 3.751 1.00 94.12 111 ASN A O 1
ATOM 858 N N . HIS A 1 112 ? 10.134 -11.494 4.002 1.00 92.31 112 HIS A N 1
ATOM 859 C CA . HIS A 1 112 ? 10.759 -10.253 4.450 1.00 92.31 112 HIS A CA 1
ATOM 860 C C . HIS A 1 112 ? 10.588 -10.034 5.954 1.00 92.31 112 HIS A C 1
ATOM 862 O O . HIS A 1 112 ? 9.584 -10.422 6.549 1.00 92.31 112 HIS A O 1
ATOM 868 N N . GLN A 1 113 ? 11.555 -9.359 6.575 1.00 90.44 113 GLN A N 1
ATOM 869 C CA . GLN A 1 113 ? 11.391 -8.844 7.935 1.00 90.44 113 GLN A CA 1
ATOM 870 C C . GLN A 1 113 ? 10.684 -7.493 7.864 1.00 90.44 113 GLN A C 1
ATOM 872 O O . GLN A 1 113 ? 11.272 -6.497 7.444 1.00 90.44 113 GLN A O 1
ATOM 877 N N . LEU A 1 114 ? 9.409 -7.477 8.241 1.00 91.81 114 LEU A N 1
ATOM 878 C CA . LEU A 1 114 ? 8.554 -6.303 8.117 1.00 91.81 114 LEU A CA 1
ATOM 879 C C . LEU A 1 114 ? 8.362 -5.610 9.459 1.00 91.81 114 LEU A C 1
ATOM 881 O O . LEU A 1 114 ? 8.254 -6.253 10.503 1.00 91.81 114 LEU A O 1
ATOM 885 N N . ARG A 1 115 ? 8.259 -4.283 9.412 1.00 91.94 115 ARG A N 1
ATOM 886 C CA . ARG A 1 115 ? 7.843 -3.470 10.552 1.00 91.94 115 ARG A CA 1
ATOM 887 C C . ARG A 1 115 ? 6.403 -3.020 10.350 1.00 91.94 115 ARG A C 1
ATOM 889 O O . ARG A 1 115 ? 6.144 -2.207 9.466 1.00 91.94 115 ARG A O 1
ATOM 896 N N . ALA A 1 116 ? 5.513 -3.502 11.210 1.00 94.25 116 ALA A N 1
ATOM 897 C CA . ALA A 1 116 ? 4.126 -3.065 11.245 1.00 94.25 116 ALA A CA 1
ATOM 898 C C . ALA A 1 116 ? 4.008 -1.571 11.579 1.00 9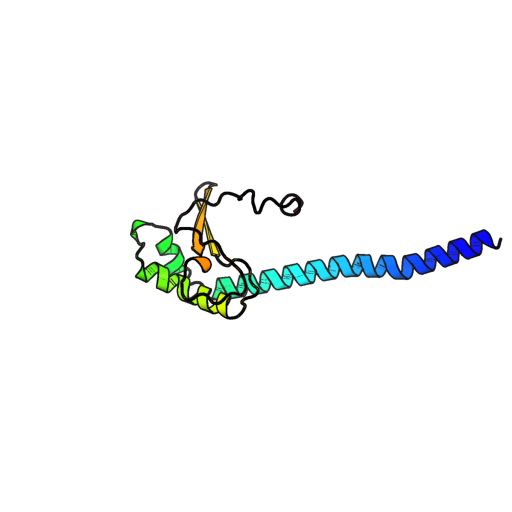4.25 116 ALA A C 1
ATOM 900 O O . ALA A 1 116 ? 4.690 -1.073 12.481 1.00 94.25 116 ALA A O 1
ATOM 901 N N . SER A 1 117 ? 3.120 -0.887 10.868 1.00 94.31 117 SER A N 1
ATOM 902 C CA . SER A 1 117 ? 2.540 0.388 11.280 1.00 94.31 117 SER A CA 1
ATOM 903 C C . SER A 1 117 ? 1.320 0.165 12.176 1.00 94.31 117 SER A C 1
ATOM 905 O O . SER A 1 117 ? 0.614 -0.844 12.084 1.00 94.31 117 SER A O 1
ATOM 907 N N . GLY A 1 118 ? 1.086 1.110 13.077 1.00 94.69 118 GLY A N 1
ATOM 908 C CA . GLY A 1 118 ? -0.112 1.177 13.893 1.00 94.69 118 GLY A CA 1
ATOM 909 C C . GLY A 1 118 ? -1.318 1.682 13.102 1.00 94.69 118 GLY A C 1
ATOM 910 O O . GLY A 1 118 ? -1.200 2.458 12.153 1.00 94.69 118 GLY A O 1
ATOM 911 N N . TYR A 1 119 ? -2.511 1.282 13.541 1.00 96.75 119 TYR A N 1
ATOM 912 C CA . TYR A 1 119 ? -3.757 1.862 13.048 1.00 96.75 119 TYR A CA 1
ATOM 913 C C . TYR A 1 119 ? -3.776 3.378 13.300 1.00 96.75 119 TYR A C 1
ATOM 915 O O . TYR A 1 119 ? -3.575 3.825 14.431 1.00 96.75 119 TYR A O 1
ATOM 923 N N . MET A 1 120 ? -4.019 4.158 12.244 1.00 95.88 120 MET A N 1
ATOM 924 C CA . MET A 1 120 ? -3.966 5.624 12.238 1.00 95.88 120 MET A CA 1
ATOM 925 C C . MET A 1 120 ? -2.614 6.198 12.691 1.00 95.88 120 MET A C 1
ATOM 927 O O . MET A 1 120 ? -2.540 7.344 13.138 1.00 95.88 120 MET A O 1
ATOM 931 N N . GLU A 1 121 ? -1.527 5.434 12.549 1.00 95.50 121 GLU A N 1
ATOM 932 C CA . GLU A 1 121 ? -0.176 5.977 12.670 1.00 95.50 121 GLU A CA 1
ATOM 933 C C . GLU A 1 121 ? 0.073 6.952 11.516 1.00 95.50 121 GLU A C 1
ATOM 935 O O . GLU A 1 121 ? -0.239 6.661 10.356 1.00 95.50 121 GLU A O 1
ATOM 940 N N . ARG A 1 122 ? 0.625 8.128 11.831 1.00 95.00 122 ARG A N 1
ATOM 941 C CA . ARG A 1 122 ? 1.017 9.099 10.811 1.00 95.00 122 ARG A CA 1
ATOM 942 C C . ARG A 1 122 ? 2.124 8.505 9.945 1.00 95.00 122 ARG A C 1
ATOM 944 O O . ARG A 1 122 ? 3.112 7.987 10.459 1.00 95.00 122 ARG A O 1
ATOM 951 N N . PHE A 1 123 ? 1.974 8.626 8.634 1.00 91.62 123 PHE A N 1
ATOM 952 C CA . PHE A 1 123 ? 3.045 8.321 7.706 1.00 91.62 123 PHE A CA 1
ATOM 953 C C . PHE A 1 123 ? 4.096 9.429 7.755 1.00 91.62 123 PHE A C 1
ATOM 955 O O . PHE A 1 123 ? 3.832 10.565 7.369 1.00 91.62 123 PHE A O 1
ATOM 962 N N . ASP A 1 124 ? 5.292 9.063 8.198 1.00 86.56 124 ASP A N 1
ATOM 963 C CA . ASP A 1 124 ? 6.501 9.859 8.052 1.00 86.56 124 ASP A CA 1
ATOM 964 C C . ASP A 1 124 ? 7.499 9.026 7.234 1.00 86.56 124 ASP A C 1
ATOM 966 O O . ASP A 1 124 ? 7.716 7.843 7.532 1.00 86.56 124 ASP A O 1
ATOM 970 N N . LEU A 1 125 ? 8.102 9.622 6.197 1.00 78.94 125 LEU A N 1
ATOM 971 C CA . LEU A 1 125 ? 9.157 8.954 5.436 1.00 78.94 125 LEU A CA 1
ATOM 972 C C . LEU A 1 125 ? 10.322 8.680 6.395 1.00 78.94 125 LEU A C 1
ATOM 974 O O . LEU A 1 125 ? 10.937 9.594 6.944 1.00 78.94 125 LEU A O 1
ATOM 978 N N . ARG A 1 126 ? 10.572 7.400 6.676 1.00 72.06 126 ARG A N 1
ATOM 979 C CA . ARG A 1 126 ? 11.620 6.998 7.615 1.00 72.06 126 ARG A CA 1
ATOM 980 C C . ARG A 1 126 ? 12.975 7.125 6.930 1.00 72.06 126 ARG A C 1
ATOM 982 O O . ARG A 1 126 ? 13.124 6.642 5.815 1.00 72.06 126 ARG A O 1
ATOM 989 N N . LYS A 1 127 ? 13.976 7.653 7.641 1.00 69.06 127 LYS A N 1
ATOM 990 C CA . LYS A 1 127 ? 15.364 7.782 7.148 1.00 69.06 127 LYS A CA 1
ATOM 991 C C . LYS A 1 127 ? 15.963 6.478 6.616 1.00 69.06 127 LYS A C 1
ATOM 993 O O . LYS A 1 127 ? 16.768 6.493 5.703 1.00 69.06 127 LYS A O 1
ATOM 998 N N . GLU A 1 128 ? 15.554 5.342 7.180 1.00 65.38 128 GLU A N 1
ATOM 999 C CA . GLU A 1 128 ? 15.963 3.998 6.737 1.00 65.38 128 GLU A CA 1
ATOM 1000 C C . GLU A 1 128 ? 15.498 3.659 5.311 1.00 65.38 128 GLU A C 1
ATOM 1002 O O . GLU A 1 128 ? 16.055 2.765 4.683 1.00 65.38 128 GLU A O 1
ATOM 1007 N N . TYR A 1 129 ? 14.472 4.356 4.817 1.00 65.94 129 TYR A N 1
ATOM 1008 C CA . TYR A 1 129 ? 13.930 4.237 3.466 1.00 65.94 129 TYR A CA 1
ATOM 1009 C C . TYR A 1 129 ? 14.140 5.507 2.640 1.00 65.94 129 TYR A C 1
ATOM 1011 O O . TYR A 1 129 ? 13.649 5.575 1.519 1.00 65.94 129 TYR A O 1
ATOM 1019 N N . GLU A 1 130 ? 14.847 6.510 3.170 1.00 62.50 130 GLU A N 1
ATOM 1020 C CA . GLU A 1 130 ? 15.341 7.636 2.379 1.00 62.50 130 GLU A CA 1
ATOM 1021 C C . GLU A 1 130 ? 16.500 7.134 1.508 1.00 62.50 130 GLU A C 1
ATOM 1023 O O . GLU A 1 130 ? 17.672 7.350 1.801 1.00 62.50 130 GLU A O 1
ATOM 1028 N N . ASP A 1 131 ? 16.163 6.412 0.445 1.00 57.69 131 ASP A N 1
ATOM 1029 C CA . ASP A 1 131 ? 17.087 6.147 -0.645 1.00 57.69 131 ASP A CA 1
ATOM 1030 C C . ASP A 1 131 ? 17.004 7.271 -1.684 1.00 57.69 131 ASP A C 1
ATOM 1032 O O . ASP A 1 131 ? 15.927 7.785 -2.000 1.00 57.69 131 ASP A O 1
ATOM 1036 N N . ASP A 1 132 ? 18.144 7.563 -2.307 1.00 51.41 132 ASP A N 1
ATOM 1037 C CA . ASP A 1 132 ? 18.314 8.606 -3.328 1.00 51.41 132 ASP A CA 1
ATOM 1038 C C . ASP A 1 132 ? 17.465 8.384 -4.603 1.00 51.41 132 ASP A C 1
ATOM 1040 O O . ASP A 1 132 ? 17.405 9.247 -5.472 1.00 51.41 132 ASP A O 1
ATOM 1044 N N . TRP A 1 133 ? 16.798 7.229 -4.751 1.00 50.31 133 TRP A N 1
ATOM 1045 C CA . TRP A 1 133 ? 15.910 6.947 -5.887 1.00 50.31 133 TRP A CA 1
ATOM 1046 C C . TRP A 1 133 ? 14.465 7.427 -5.677 1.00 50.31 133 TRP A C 1
ATOM 1048 O O . TRP A 1 133 ? 13.785 7.695 -6.666 1.00 50.31 133 TRP A O 1
ATOM 1058 N N . LEU A 1 134 ? 13.985 7.572 -4.432 1.00 50.25 134 LEU A N 1
ATOM 1059 C CA . LEU A 1 134 ? 12.632 8.088 -4.152 1.00 50.25 134 LEU A CA 1
ATOM 1060 C C . LEU A 1 134 ? 12.518 9.597 -4.410 1.00 50.25 134 LEU A C 1
ATOM 1062 O O . LEU A 1 134 ? 11.425 10.100 -4.649 1.00 50.25 134 LEU A O 1
ATOM 1066 N N . THR A 1 135 ? 13.643 10.309 -4.402 1.00 49.84 135 THR A N 1
ATOM 1067 C CA . THR A 1 135 ? 13.772 11.735 -4.739 1.00 49.84 135 THR A CA 1
ATOM 1068 C C . THR A 1 135 ? 13.931 12.002 -6.240 1.00 49.84 135 THR A C 1
ATOM 1070 O O . THR A 1 135 ? 13.906 13.160 -6.649 1.00 49.84 135 THR A O 1
ATOM 1073 N N . GLN A 1 136 ? 14.114 10.961 -7.062 1.00 42.09 136 GLN A N 1
ATOM 1074 C CA . GLN A 1 136 ? 14.360 11.070 -8.511 1.00 42.09 136 GLN A CA 1
ATOM 1075 C C . GLN A 1 136 ? 13.116 10.816 -9.381 1.00 42.09 136 GLN A C 1
ATOM 1077 O O . GLN A 1 136 ? 13.231 10.795 -10.610 1.00 42.09 136 GLN A O 1
ATOM 1082 N N . ILE A 1 137 ? 11.951 10.606 -8.763 1.00 40.00 137 ILE A N 1
ATOM 1083 C CA . ILE A 1 137 ? 10.649 10.455 -9.432 1.00 40.00 137 ILE A CA 1
ATOM 1084 C C . ILE A 1 137 ? 9.916 11.796 -9.412 1.00 40.00 137 ILE A C 1
ATOM 1086 O O . ILE A 1 137 ? 9.336 12.151 -10.462 1.00 40.00 137 ILE A O 1
#

pLDDT: mean 89.62, std 12.05, range [40.0, 98.38]

Foldseek 3Di:
DVVVVVVVVVVVVCCVPVVVVVVVVVVVVVVVVVVVVVLVVVLVVQAPVVLLVLLVDVVSDDPVSLCVRQVSNLVSCQVPQADAWDFDWDDDPNWIFTAHTSLPDPSHDHPDDDDDDDHRHTDDCDPVNPDPVVVVD

Radius of gyration: 22.87 Å; chains: 1; bounding box: 59×33×62 Å

Sequence (137 aa):
MFAIASLAAAAILVSIVAIPQWLSREARWDALRSHVAEIGQLAASVVDGDLHRQLLDPTNYSAESYARALGPLVRFHSANPNIFYLYTMVDRGGTVYFVLDTAASPDLRTNHQLRASGYMERFDLRKEYEDDWLTQI

Secondary structure (DSSP, 8-state):
-HHHHHHHHHHHHHHHHHHHHHHHHHHHHHHHHHHHHHHHHHHHHTS-HHHHHHTTSGGG--HHHHHHHHHHHHHHHHH-TT----EEEEEETTEEEEEEEGGG-TT---SS---PPPTT-B----GGG--TTTT--